Protein AF-A0AA92NTG9-F1 (afdb_monomer_lite)

pLDDT: mean 82.68, std 17.75, range [38.97, 96.88]

Foldseek 3Di:
DPDKDFDDQVVDPPGDDDPDTDMDDDDPDPVVVVVCQVVCVVVVHHQDDDPDNPDRDPPDDD

Structure (mmCIF, N/CA/C/O backbone):
data_AF-A0AA92NTG9-F1
#
_entry.id   AF-A0AA92NTG9-F1
#
loop_
_atom_site.group_PDB
_atom_site.id
_atom_site.type_symbol
_atom_site.label_atom_id
_atom_site.label_alt_id
_atom_site.label_comp_id
_atom_site.label_asym_id
_atom_site.label_entity_id
_atom_site.label_seq_id
_atom_site.pdbx_PDB_ins_code
_atom_site.Cartn_x
_atom_site.Cartn_y
_atom_site.Cartn_z
_atom_site.occupancy
_atom_site.B_iso_or_equiv
_atom_site.auth_seq_id
_atom_site.auth_comp_id
_atom_site.auth_asym_id
_atom_site.auth_atom_id
_atom_site.pdbx_PDB_model_num
ATOM 1 N N . MET A 1 1 ? -3.697 -1.202 -12.973 1.00 79.69 1 MET A N 1
ATOM 2 C CA . MET A 1 1 ? -4.229 -1.541 -11.640 1.00 79.69 1 MET A CA 1
ATOM 3 C C . MET A 1 1 ? -5.262 -2.644 -11.785 1.00 79.69 1 MET A C 1
ATOM 5 O O . MET A 1 1 ? -5.948 -2.655 -12.801 1.00 79.69 1 MET A O 1
ATOM 9 N N . VAL A 1 2 ? -5.303 -3.593 -10.853 1.00 93.50 2 VAL A N 1
ATOM 10 C CA . VAL A 1 2 ? -6.286 -4.688 -10.835 1.00 93.50 2 VAL A CA 1
ATOM 11 C C . VAL A 1 2 ? -7.341 -4.389 -9.781 1.00 93.50 2 VAL A C 1
ATOM 13 O O . VAL A 1 2 ? -8.513 -4.310 -10.120 1.00 93.50 2 VAL A O 1
ATOM 16 N N . GLU A 1 3 ? -6.910 -4.129 -8.546 1.00 96.69 3 GLU A N 1
ATOM 17 C CA . GLU A 1 3 ? -7.779 -3.867 -7.394 1.00 96.69 3 GLU A CA 1
ATOM 18 C C . GLU A 1 3 ? -7.092 -2.924 -6.394 1.00 96.69 3 GLU A C 1
ATOM 20 O O . GLU A 1 3 ? -5.877 -2.717 -6.454 1.00 96.69 3 GLU A O 1
ATOM 25 N N . ILE A 1 4 ? -7.875 -2.373 -5.465 1.00 94.69 4 ILE A N 1
ATOM 26 C CA . ILE A 1 4 ? -7.401 -1.653 -4.278 1.00 94.69 4 ILE A CA 1
ATOM 27 C C . ILE A 1 4 ? -8.164 -2.199 -3.079 1.00 94.69 4 ILE A C 1
ATOM 29 O O . ILE A 1 4 ? -9.393 -2.218 -3.097 1.00 94.69 4 ILE A O 1
ATOM 33 N N . HIS A 1 5 ? -7.440 -2.569 -2.027 1.00 95.62 5 HIS A N 1
ATOM 34 C CA . HIS A 1 5 ? -8.031 -3.016 -0.768 1.00 95.62 5 HIS A CA 1
ATOM 35 C C . HIS A 1 5 ? -7.710 -2.035 0.358 1.00 95.62 5 HIS A C 1
ATOM 37 O O . HIS A 1 5 ? -6.561 -1.620 0.505 1.00 95.62 5 HIS A O 1
ATOM 43 N N . HIS A 1 6 ? -8.712 -1.684 1.169 1.00 95.38 6 HIS A N 1
ATOM 44 C CA . HIS A 1 6 ? -8.493 -1.019 2.457 1.00 95.38 6 HIS A CA 1
ATOM 45 C C . HIS A 1 6 ? -8.085 -2.081 3.478 1.00 95.38 6 HIS A C 1
ATOM 47 O O . HIS A 1 6 ? -8.847 -3.004 3.768 1.00 95.38 6 HIS A O 1
ATOM 53 N N . VAL A 1 7 ? -6.862 -1.973 3.988 1.00 94.19 7 VAL A N 1
ATOM 54 C CA . VAL A 1 7 ? -6.254 -2.933 4.916 1.00 94.19 7 VAL A CA 1
ATOM 55 C C . VAL A 1 7 ? -5.868 -2.230 6.223 1.00 94.19 7 VAL A C 1
ATOM 57 O O . VAL A 1 7 ? -6.166 -1.052 6.415 1.00 94.19 7 VAL A O 1
ATOM 60 N N . GLY A 1 8 ? -5.243 -2.957 7.148 1.00 93.81 8 GLY A N 1
ATOM 61 C CA . GLY A 1 8 ? -4.851 -2.410 8.448 1.00 93.81 8 GLY A CA 1
ATOM 62 C C . GLY A 1 8 ? -6.019 -2.276 9.430 1.00 93.81 8 GLY A C 1
ATOM 63 O O . GLY A 1 8 ? -7.149 -2.682 9.167 1.00 93.81 8 GLY A O 1
ATOM 64 N N . SER A 1 9 ? -5.748 -1.727 10.612 1.00 96.31 9 SER A N 1
ATOM 65 C CA . SER A 1 9 ? -6.734 -1.672 11.701 1.00 96.31 9 SER A CA 1
ATOM 66 C C . SER A 1 9 ? -7.926 -0.761 11.397 1.00 96.31 9 SER A C 1
ATOM 68 O O . SER A 1 9 ? -9.025 -1.013 11.884 1.00 96.31 9 SER A O 1
ATOM 70 N N . THR A 1 10 ? -7.741 0.275 10.571 1.00 96.44 10 THR A N 1
ATOM 71 C CA . THR A 1 10 ? -8.825 1.200 10.202 1.00 96.44 10 THR A CA 1
ATOM 72 C C . THR A 1 10 ? -9.851 0.589 9.249 1.00 96.44 10 THR A C 1
ATOM 74 O O . THR A 1 10 ? -10.936 1.153 9.113 1.00 96.44 10 THR A O 1
ATOM 77 N N . SER A 1 11 ? -9.568 -0.562 8.625 1.00 96.69 11 SER A N 1
ATOM 78 C CA . SER A 1 11 ? -10.548 -1.278 7.795 1.00 96.69 11 SER A CA 1
ATOM 79 C C . SER A 1 11 ? -11.507 -2.157 8.604 1.00 96.69 11 SER A C 1
ATOM 81 O O . SER A 1 11 ? -12.538 -2.598 8.090 1.00 96.69 11 SER A O 1
ATOM 83 N N . VAL A 1 12 ? -11.228 -2.375 9.895 1.00 96.75 12 VAL A N 1
ATOM 84 C CA . VAL A 1 12 ? -12.073 -3.171 10.789 1.00 96.75 12 VAL A CA 1
ATOM 85 C C . VAL A 1 12 ? -13.056 -2.266 11.523 1.00 96.75 12 VAL A C 1
ATOM 87 O O . VAL A 1 12 ? -12.702 -1.487 12.409 1.00 96.75 12 VAL A O 1
ATOM 90 N N . ARG A 1 13 ? -14.340 -2.394 11.188 1.00 95.62 13 ARG A N 1
ATOM 91 C CA . ARG A 1 13 ? -15.402 -1.613 11.828 1.00 95.62 13 ARG A CA 1
ATOM 92 C C . ARG A 1 13 ? -15.443 -1.870 13.339 1.00 95.62 13 ARG A C 1
ATOM 94 O O . ARG A 1 13 ? -15.591 -3.006 13.775 1.00 95.62 13 ARG A O 1
ATOM 101 N N . GLY A 1 14 ? -15.400 -0.795 14.126 1.00 95.06 14 GLY A N 1
ATOM 102 C CA . GLY A 1 14 ? -15.483 -0.857 15.590 1.00 95.06 14 GLY A CA 1
ATOM 103 C C . GLY A 1 14 ? -14.158 -1.164 16.292 1.00 95.06 14 GLY A C 1
ATOM 104 O O . GLY A 1 14 ? -14.135 -1.211 17.519 1.00 95.06 14 GLY A O 1
ATOM 105 N N . LEU A 1 15 ? -13.062 -1.332 15.548 1.00 96.50 15 LEU A N 1
ATOM 106 C CA . LEU A 1 15 ? -11.731 -1.459 16.124 1.00 96.50 15 LEU A CA 1
ATOM 107 C C . LEU A 1 15 ? -11.149 -0.068 16.412 1.00 96.50 15 LEU A C 1
ATOM 109 O O . LEU A 1 15 ? -11.125 0.798 15.539 1.00 96.50 15 LEU A O 1
ATOM 113 N N . SER A 1 16 ? -10.667 0.146 17.638 1.00 96.88 16 SER A N 1
ATOM 114 C CA . SER A 1 16 ? -9.870 1.334 17.955 1.00 96.88 16 SER A CA 1
ATOM 115 C C . SER A 1 16 ? -8.529 1.242 17.230 1.00 96.88 16 SER A C 1
ATOM 117 O O . SER A 1 16 ? -7.823 0.242 17.356 1.00 96.88 16 SER A O 1
ATOM 119 N N . ALA A 1 17 ? -8.191 2.272 16.465 1.00 96.25 17 ALA A N 1
ATOM 120 C CA . ALA A 1 17 ? -7.025 2.300 15.597 1.00 96.25 17 ALA A CA 1
ATOM 121 C C . ALA A 1 17 ? -6.396 3.695 15.600 1.00 96.25 17 ALA A C 1
ATOM 123 O O . ALA A 1 17 ? -7.081 4.699 15.816 1.00 96.25 17 ALA A O 1
ATOM 124 N N . LYS A 1 18 ? -5.096 3.772 15.300 1.00 96.25 18 LYS A N 1
ATOM 125 C CA . LYS A 1 18 ? -4.475 5.047 14.920 1.00 96.25 18 LYS A CA 1
ATOM 126 C C . LYS A 1 18 ? -5.194 5.600 13.677 1.00 96.25 18 LYS A C 1
ATOM 128 O O . LYS A 1 18 ? -5.626 4.803 12.843 1.00 96.25 18 LYS A O 1
ATOM 133 N N . PRO A 1 19 ? -5.314 6.930 13.509 1.00 94.25 19 PRO A N 1
ATOM 134 C CA . PRO A 1 19 ? -5.988 7.535 12.358 1.00 94.25 19 PRO A CA 1
ATOM 135 C C . PRO A 1 19 ? -5.101 7.496 11.097 1.00 94.25 19 PRO A C 1
ATOM 137 O O . PRO A 1 19 ? -4.795 8.527 10.504 1.00 94.25 19 PRO A O 1
ATOM 140 N N . VAL A 1 20 ? -4.660 6.298 10.711 1.00 93.94 20 VAL A N 1
ATOM 141 C CA . VAL A 1 20 ? -3.802 6.015 9.555 1.00 93.94 20 VAL A CA 1
ATOM 142 C C . VAL A 1 20 ? -4.534 5.026 8.648 1.00 93.94 20 VAL A C 1
ATOM 144 O O . VAL A 1 20 ? -5.075 4.024 9.117 1.00 93.94 20 VAL A O 1
ATOM 147 N N . ILE A 1 21 ? -4.604 5.334 7.353 1.00 93.69 21 ILE A N 1
ATOM 148 C CA . ILE A 1 21 ? -5.296 4.507 6.360 1.00 93.69 21 ILE A CA 1
ATOM 149 C C . ILE A 1 21 ? -4.259 3.724 5.560 1.00 93.69 21 ILE A C 1
ATOM 151 O O . ILE A 1 21 ? -3.491 4.318 4.805 1.00 93.69 21 ILE A O 1
ATOM 155 N N . ASP A 1 22 ? -4.271 2.400 5.694 1.00 93.25 22 ASP A N 1
ATOM 156 C CA . ASP A 1 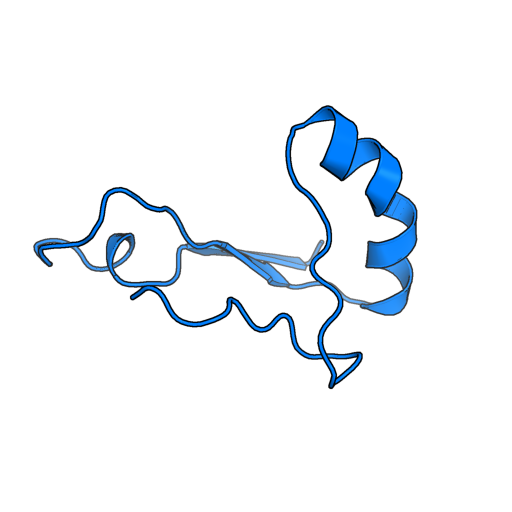22 ? -3.419 1.504 4.916 1.00 93.25 22 ASP A CA 1
ATOM 157 C C . ASP A 1 22 ? -4.173 0.998 3.679 1.00 93.25 22 ASP A C 1
ATOM 159 O O . ASP A 1 22 ? -5.291 0.482 3.769 1.00 93.25 22 ASP A O 1
ATOM 163 N N . VAL A 1 23 ? -3.564 1.115 2.501 1.00 92.62 23 VAL A N 1
ATOM 164 C CA . VAL A 1 23 ? -4.141 0.623 1.241 1.00 92.62 23 VAL A CA 1
ATOM 165 C C . VAL A 1 23 ? -3.196 -0.361 0.564 1.00 92.62 23 VAL A C 1
ATOM 167 O O . VAL A 1 23 ? -1.990 -0.137 0.507 1.00 92.62 23 VAL A O 1
ATOM 170 N N . LEU A 1 24 ? -3.751 -1.446 0.020 1.00 92.75 24 LEU A N 1
ATOM 171 C CA . LEU A 1 24 ? -3.016 -2.460 -0.735 1.00 92.75 24 LEU A CA 1
ATOM 172 C C . LEU A 1 24 ? -3.458 -2.439 -2.210 1.00 92.75 24 LEU A C 1
ATOM 174 O O . LEU A 1 24 ? -4.484 -3.039 -2.551 1.00 92.75 24 LEU A O 1
ATOM 178 N N . PRO A 1 25 ? -2.721 -1.747 -3.098 1.00 90.94 25 PRO A N 1
ATOM 179 C CA . PRO A 1 25 ? -2.980 -1.793 -4.530 1.00 90.94 25 PRO A CA 1
ATOM 180 C C . PRO A 1 25 ? -2.473 -3.112 -5.131 1.00 90.94 25 PRO A C 1
ATOM 182 O O . PRO A 1 25 ? -1.306 -3.471 -4.991 1.00 90.94 25 PRO A O 1
ATOM 185 N N . VAL A 1 26 ? -3.337 -3.814 -5.863 1.00 93.44 26 VAL A N 1
ATOM 186 C CA . VAL A 1 26 ? -2.976 -5.019 -6.621 1.00 93.44 26 VAL A CA 1
ATOM 187 C C . VAL A 1 26 ? -2.689 -4.624 -8.065 1.00 93.44 26 VAL A C 1
ATOM 189 O O . VAL A 1 26 ? -3.504 -3.984 -8.740 1.00 93.44 26 VAL A O 1
ATOM 192 N N . VAL A 1 27 ? -1.522 -5.014 -8.571 1.00 92.31 27 VAL A N 1
ATOM 193 C CA . VAL A 1 27 ? -1.062 -4.700 -9.930 1.00 92.31 27 VAL A CA 1
ATOM 194 C C . VAL A 1 27 ? -0.731 -5.972 -10.699 1.00 92.31 27 VAL A C 1
ATOM 196 O O . VAL A 1 27 ? -0.415 -7.000 -10.114 1.00 92.31 27 VAL A O 1
ATOM 199 N N . ARG A 1 28 ? -0.813 -5.903 -12.032 1.00 93.88 28 ARG A N 1
ATOM 200 C CA . ARG A 1 28 ? -0.447 -7.034 -12.903 1.00 93.88 28 ARG A CA 1
ATOM 201 C C . ARG A 1 28 ? 1.065 -7.226 -13.009 1.00 93.88 28 ARG A C 1
ATOM 203 O O . ARG A 1 28 ? 1.511 -8.325 -13.300 1.00 93.88 28 ARG A O 1
ATOM 210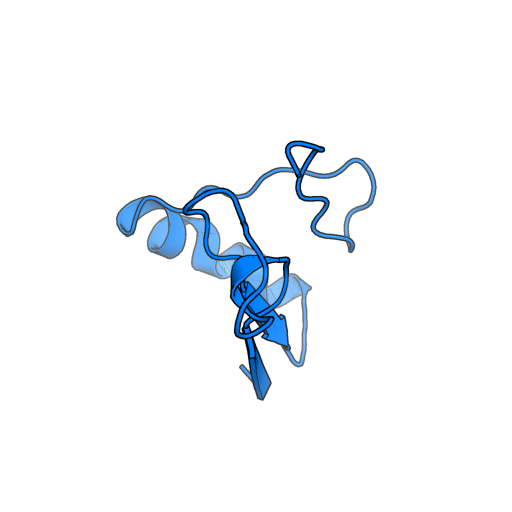 N N . ASP A 1 29 ? 1.817 -6.146 -12.827 1.00 91.06 29 ASP A N 1
ATOM 211 C CA . ASP A 1 29 ? 3.266 -6.103 -12.969 1.00 91.06 29 ASP A CA 1
ATOM 212 C C . ASP A 1 29 ? 3.818 -5.063 -11.990 1.00 91.06 29 ASP A C 1
ATOM 214 O O . ASP A 1 29 ? 3.457 -3.884 -12.066 1.00 91.06 29 ASP A O 1
ATOM 218 N N . ILE A 1 30 ? 4.646 -5.521 -11.051 1.00 86.81 30 ILE A N 1
ATOM 219 C CA . ILE A 1 30 ? 5.231 -4.686 -10.000 1.00 86.81 30 ILE A CA 1
ATOM 220 C C . ILE A 1 30 ? 6.343 -3.781 -10.536 1.00 86.81 30 ILE A C 1
ATOM 222 O O . ILE A 1 30 ? 6.475 -2.656 -10.068 1.00 86.81 30 ILE A O 1
ATOM 226 N N . ALA A 1 31 ? 7.071 -4.199 -11.578 1.00 88.12 31 ALA A N 1
ATOM 227 C CA . ALA A 1 31 ? 8.172 -3.414 -12.140 1.00 88.12 31 ALA A CA 1
ATOM 228 C C . ALA A 1 31 ? 7.681 -2.113 -12.793 1.00 88.12 31 ALA A C 1
ATOM 230 O O . ALA A 1 31 ? 8.408 -1.130 -12.895 1.00 88.12 31 ALA A O 1
ATOM 231 N N . ARG A 1 32 ? 6.411 -2.083 -13.215 1.00 89.12 32 ARG A N 1
ATOM 232 C CA . ARG A 1 32 ? 5.769 -0.878 -13.749 1.00 89.12 32 ARG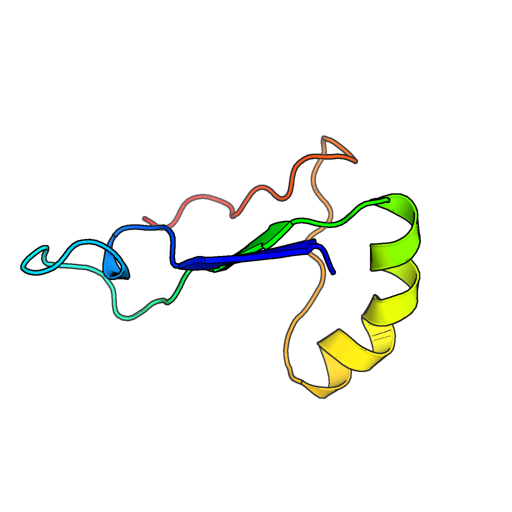 A CA 1
ATOM 233 C C . ARG A 1 32 ? 5.396 0.137 -12.677 1.00 89.12 32 ARG A C 1
ATOM 235 O O . ARG A 1 32 ? 5.074 1.261 -13.032 1.00 89.12 32 ARG A O 1
ATOM 242 N N . VAL A 1 33 ? 5.378 -0.232 -11.399 1.00 88.00 33 VAL A N 1
ATOM 243 C CA . VAL A 1 33 ? 4.996 0.703 -10.331 1.00 88.00 33 VAL A CA 1
ATOM 244 C C . VAL A 1 33 ? 6.056 1.790 -10.167 1.00 88.00 33 VAL A C 1
ATOM 246 O O . VAL A 1 33 ? 5.705 2.957 -10.012 1.00 88.00 33 VAL A O 1
ATOM 249 N N . ASP A 1 34 ? 7.330 1.441 -10.343 1.00 87.12 34 ASP A N 1
ATOM 250 C CA . ASP A 1 34 ? 8.451 2.377 -10.216 1.00 87.12 34 ASP A CA 1
ATOM 251 C C . ASP A 1 34 ? 8.368 3.558 -11.194 1.00 87.12 34 ASP A C 1
ATOM 253 O O . ASP A 1 34 ? 8.847 4.654 -10.892 1.00 87.12 34 ASP A O 1
ATOM 257 N N . THR A 1 35 ? 7.707 3.387 -12.348 1.00 91.62 35 THR A N 1
ATOM 258 C CA . THR A 1 35 ? 7.542 4.472 -13.331 1.00 91.62 35 THR A CA 1
ATOM 259 C C . THR A 1 35 ? 6.621 5.588 -12.841 1.00 91.62 35 THR A C 1
ATOM 261 O O . THR A 1 35 ? 6.634 6.674 -13.410 1.00 91.62 35 THR A O 1
ATOM 264 N N . TYR A 1 36 ? 5.831 5.340 -11.793 1.00 90.19 36 TYR A N 1
ATOM 265 C CA . TYR A 1 36 ? 4.897 6.308 -11.216 1.00 90.19 36 TYR A CA 1
ATOM 266 C C . TYR A 1 36 ? 5.474 7.053 -10.007 1.00 90.19 36 TYR A C 1
ATOM 268 O O . TYR A 1 36 ? 4.788 7.891 -9.428 1.00 90.19 36 TYR A O 1
ATOM 276 N N . ASN A 1 37 ? 6.730 6.802 -9.618 1.00 89.00 37 ASN A N 1
ATOM 277 C CA . ASN A 1 37 ? 7.324 7.408 -8.422 1.00 89.00 37 ASN A CA 1
ATOM 278 C C . ASN A 1 37 ? 7.276 8.946 -8.433 1.00 89.00 37 ASN A C 1
ATOM 280 O O . ASN A 1 37 ? 6.966 9.554 -7.411 1.00 89.00 37 ASN A O 1
ATOM 284 N N . SER A 1 38 ? 7.525 9.591 -9.578 1.00 91.94 38 SER A N 1
ATOM 285 C CA . SER A 1 38 ? 7.445 11.056 -9.690 1.00 91.94 38 SER A CA 1
ATOM 286 C C . SER A 1 38 ? 6.025 11.591 -9.492 1.00 91.94 38 SER A C 1
ATOM 288 O O . SER A 1 38 ? 5.845 12.617 -8.841 1.00 91.94 38 SER A O 1
ATOM 290 N N . GLU A 1 39 ? 5.019 10.891 -10.018 1.00 93.44 39 GLU A N 1
ATOM 291 C CA . GLU A 1 39 ? 3.611 11.257 -9.837 1.00 93.44 39 GLU A CA 1
ATOM 292 C C . GLU A 1 39 ? 3.182 11.049 -8.382 1.00 93.44 39 GLU A C 1
ATOM 294 O O . GLU A 1 39 ? 2.585 11.936 -7.781 1.00 93.44 39 GLU A O 1
ATOM 299 N N . MET A 1 40 ? 3.562 9.921 -7.778 1.00 90.31 40 MET A N 1
ATOM 300 C CA . MET A 1 40 ? 3.284 9.618 -6.371 1.00 90.31 40 MET A CA 1
ATOM 301 C C . MET A 1 40 ? 3.863 10.687 -5.437 1.00 90.31 40 MET A C 1
ATOM 303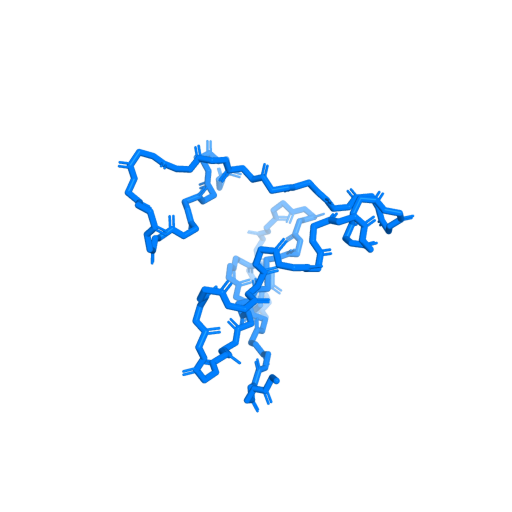 O O . MET A 1 40 ? 3.164 11.160 -4.539 1.00 90.31 40 MET A O 1
ATOM 307 N N . LEU A 1 41 ? 5.094 11.137 -5.697 1.00 90.00 41 LEU A N 1
ATOM 308 C CA . LEU A 1 41 ? 5.729 12.214 -4.935 1.00 90.00 41 LEU A CA 1
ATOM 309 C C . LEU A 1 41 ? 4.967 13.536 -5.052 1.00 90.00 41 LEU A C 1
ATOM 311 O O . LEU A 1 41 ? 4.840 14.248 -4.057 1.00 90.00 41 LEU A O 1
ATOM 315 N N . ALA A 1 42 ? 4.413 13.850 -6.227 1.00 95.19 42 ALA A N 1
ATOM 316 C CA . ALA A 1 42 ? 3.589 15.044 -6.416 1.00 95.19 42 ALA A CA 1
ATOM 317 C C . ALA A 1 42 ? 2.297 15.015 -5.574 1.00 95.19 42 ALA A C 1
ATOM 319 O O . ALA A 1 42 ? 1.784 16.070 -5.204 1.00 95.19 42 ALA A O 1
ATOM 320 N N . TYR A 1 43 ? 1.810 13.822 -5.221 1.00 91.69 43 TYR A N 1
ATOM 321 C CA . TYR A 1 43 ? 0.679 13.619 -4.310 1.00 91.69 43 TYR A CA 1
ATOM 322 C C . TYR A 1 43 ? 1.090 13.432 -2.838 1.00 91.69 43 TYR A C 1
ATOM 324 O O . TYR A 1 43 ? 0.236 13.172 -1.993 1.00 91.69 43 TYR A O 1
ATOM 332 N N . GLY A 1 44 ? 2.376 13.587 -2.505 1.00 89.44 44 GLY A N 1
ATOM 333 C CA . GLY A 1 44 ? 2.889 13.447 -1.138 1.00 89.44 44 GLY A CA 1
ATOM 334 C C . GLY A 1 44 ? 3.157 12.003 -0.704 1.00 89.44 44 GLY A C 1
ATOM 335 O O . GLY A 1 44 ? 3.431 11.760 0.470 1.00 89.44 44 GLY A O 1
ATOM 336 N N . CYS A 1 45 ? 3.110 11.043 -1.630 1.00 85.38 45 CYS A N 1
ATOM 337 C CA . CYS A 1 45 ? 3.470 9.652 -1.383 1.00 85.38 45 CYS A CA 1
ATOM 338 C C . CYS A 1 45 ? 4.919 9.401 -1.811 1.00 85.38 45 CYS A C 1
ATOM 340 O O . CYS A 1 45 ? 5.294 9.667 -2.950 1.00 85.38 45 CYS A O 1
ATOM 342 N N . PHE A 1 46 ? 5.740 8.843 -0.925 1.00 81.94 46 PHE A N 1
ATOM 343 C CA . PHE A 1 46 ? 7.122 8.490 -1.242 1.00 81.94 46 PHE A CA 1
ATOM 344 C C . PHE A 1 46 ? 7.310 6.974 -1.238 1.00 81.94 46 PHE A C 1
ATOM 346 O O . PHE A 1 46 ? 6.727 6.261 -0.421 1.00 81.94 46 PHE A O 1
ATOM 353 N N . PHE A 1 47 ? 8.130 6.481 -2.164 1.00 81.31 47 PHE A N 1
ATOM 354 C CA . PHE A 1 47 ? 8.521 5.079 -2.179 1.00 81.31 47 PHE A CA 1
ATOM 355 C C . PHE A 1 47 ? 9.507 4.808 -1.041 1.00 81.31 47 PHE A C 1
ATOM 357 O O . PHE A 1 47 ? 10.529 5.490 -0.927 1.00 81.31 47 PHE A O 1
ATOM 364 N N . ILE A 1 48 ? 9.205 3.808 -0.213 1.00 78.75 48 ILE A N 1
ATOM 365 C CA . ILE A 1 48 ? 10.106 3.326 0.835 1.00 78.75 48 ILE A CA 1
ATOM 366 C C . ILE A 1 48 ? 10.852 2.109 0.283 1.00 78.75 48 ILE A C 1
ATOM 368 O O . ILE A 1 48 ? 10.238 1.054 0.099 1.00 78.75 48 ILE A O 1
ATOM 372 N N . PRO A 1 49 ? 12.162 2.223 0.002 1.00 67.44 49 PRO A N 1
ATOM 373 C CA . PRO A 1 49 ? 12.943 1.092 -0.466 1.00 67.44 49 PRO A CA 1
ATOM 374 C C . PRO A 1 49 ? 13.065 0.044 0.644 1.00 67.44 49 PRO A C 1
ATOM 376 O O . PRO A 1 49 ? 13.677 0.270 1.685 1.00 67.44 49 PRO A O 1
ATOM 379 N N . SER A 1 50 ? 12.487 -1.125 0.397 1.00 64.56 50 SER A N 1
ATOM 380 C CA . SER A 1 50 ? 12.593 -2.304 1.255 1.00 64.56 50 SER A CA 1
ATOM 381 C C . SER A 1 50 ? 13.840 -3.121 0.896 1.00 64.56 50 SER A C 1
ATOM 383 O O . SER A 1 50 ? 14.229 -3.216 -0.268 1.00 64.56 50 SER A O 1
ATOM 385 N N . LYS A 1 51 ? 14.441 -3.790 1.892 1.00 52.84 51 LYS A N 1
ATOM 386 C CA . LYS A 1 51 ? 15.526 -4.778 1.697 1.00 52.84 51 LYS A CA 1
ATOM 387 C C . LYS A 1 51 ? 15.086 -5.979 0.835 1.00 52.84 51 LYS A C 1
ATOM 389 O O . LYS A 1 51 ? 15.929 -6.734 0.358 1.00 52.84 51 LYS A O 1
ATOM 394 N N . TYR A 1 52 ? 13.779 -6.144 0.624 1.00 53.75 52 TYR A N 1
ATOM 395 C CA . TYR A 1 52 ? 13.178 -7.146 -0.247 1.00 53.75 52 TYR A CA 1
ATOM 396 C C . TYR A 1 52 ? 12.446 -6.440 -1.400 1.00 53.75 52 TYR A C 1
ATOM 398 O O . TYR A 1 52 ? 11.385 -5.856 -1.173 1.00 53.75 52 TYR A O 1
ATOM 406 N N . PRO A 1 53 ? 12.958 -6.513 -2.642 1.00 54.81 53 PRO A N 1
ATOM 4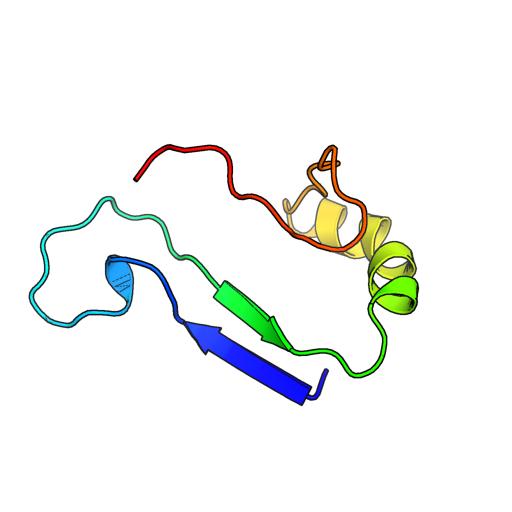07 C CA . PRO A 1 53 ? 12.525 -5.662 -3.759 1.00 54.81 53 PRO A CA 1
ATOM 408 C C . PRO A 1 53 ? 11.070 -5.870 -4.214 1.00 54.81 53 PRO A C 1
ATOM 410 O O . PRO A 1 53 ? 10.578 -5.104 -5.028 1.00 54.81 53 PRO A O 1
ATOM 413 N N . ASN A 1 54 ? 10.370 -6.878 -3.682 1.00 49.72 54 ASN A N 1
ATOM 414 C CA . ASN A 1 54 ? 9.001 -7.230 -4.072 1.00 49.72 54 ASN A CA 1
ATOM 415 C C . ASN A 1 54 ? 8.003 -7.201 -2.900 1.00 49.72 54 ASN A C 1
ATOM 417 O O . ASN A 1 54 ? 6.896 -7.719 -3.029 1.00 49.72 54 ASN A O 1
ATOM 421 N N . ILE A 1 55 ? 8.388 -6.650 -1.743 1.00 49.22 55 ILE A N 1
ATOM 422 C CA . ILE A 1 55 ? 7.505 -6.505 -0.579 1.00 49.22 55 ILE A CA 1
ATOM 423 C C . ILE A 1 55 ? 7.568 -5.051 -0.119 1.00 49.22 55 ILE A C 1
ATOM 425 O O . ILE A 1 55 ? 8.603 -4.600 0.376 1.00 49.22 55 ILE A O 1
ATOM 429 N N . LEU A 1 56 ? 6.447 -4.340 -0.258 1.00 47.56 56 LEU A N 1
ATOM 430 C CA . LEU A 1 56 ? 6.214 -3.069 0.421 1.00 47.56 56 LEU A CA 1
ATOM 431 C C . LEU A 1 56 ? 6.088 -3.368 1.918 1.00 47.56 56 LEU A C 1
ATOM 433 O O . LEU A 1 56 ? 5.049 -3.828 2.386 1.00 47.56 56 LEU A O 1
ATOM 437 N N . HIS A 1 57 ? 7.184 -3.194 2.650 1.00 48.31 57 HIS A N 1
ATOM 438 C CA . HIS A 1 57 ? 7.175 -3.271 4.103 1.00 48.31 57 HIS A CA 1
ATOM 439 C C . HIS A 1 57 ? 6.804 -1.885 4.632 1.00 48.31 57 HIS A C 1
ATOM 441 O O . HIS A 1 57 ? 7.525 -0.918 4.397 1.00 48.31 57 HIS A O 1
ATOM 447 N N . VAL A 1 58 ? 5.664 -1.777 5.310 1.00 52.03 58 VAL A N 1
ATOM 448 C CA . VAL A 1 58 ? 5.327 -0.590 6.101 1.00 52.03 58 VAL A CA 1
ATOM 449 C C . VAL A 1 58 ? 6.027 -0.801 7.440 1.00 52.03 58 VAL A C 1
ATOM 451 O O . VAL A 1 58 ? 5.581 -1.628 8.235 1.00 52.03 58 VAL A O 1
ATOM 454 N N . ASP A 1 59 ? 7.194 -0.179 7.635 1.00 38.97 59 ASP A N 1
ATOM 455 C CA . ASP A 1 59 ? 7.962 -0.346 8.872 1.00 38.97 59 ASP A CA 1
ATOM 456 C C . ASP A 1 59 ? 7.093 -0.006 10.084 1.00 38.97 59 ASP A C 1
ATOM 458 O O . ASP A 1 59 ? 6.378 0.997 10.120 1.00 38.97 59 ASP A O 1
ATOM 462 N N . GLY A 1 60 ? 7.137 -0.924 11.051 1.00 50.41 60 GLY A N 1
ATOM 463 C CA . GLY A 1 60 ? 6.221 -1.031 12.172 1.00 50.41 60 GLY A CA 1
ATOM 464 C C . GLY A 1 60 ? 5.957 0.278 12.906 1.00 50.41 60 GLY A C 1
ATOM 465 O O . GLY A 1 60 ? 6.759 0.715 13.720 1.00 50.41 60 GLY A O 1
ATOM 466 N N . TYR A 1 61 ? 4.752 0.802 12.707 1.00 40.06 61 TYR A N 1
ATOM 467 C CA . TYR A 1 61 ? 4.006 1.566 13.702 1.00 40.06 61 TYR A CA 1
ATOM 468 C C . TYR A 1 61 ? 2.508 1.252 13.582 1.00 40.06 61 TYR A C 1
ATOM 470 O O . TYR A 1 61 ? 1.683 2.162 13.479 1.00 40.06 61 TYR A O 1
ATOM 478 N N . PHE A 1 62 ? 2.142 -0.031 13.683 1.00 48.81 62 PHE A N 1
ATOM 479 C CA . PHE A 1 62 ? 0.819 -0.379 14.221 1.00 48.81 62 PHE A CA 1
ATOM 480 C C . PHE A 1 62 ? 0.674 0.147 15.652 1.00 48.81 62 PHE A C 1
ATOM 482 O O . PHE A 1 62 ? 1.697 0.261 16.370 1.00 48.81 62 PHE A O 1
#

Sequence (62 aa):
MVEIHHVGSTS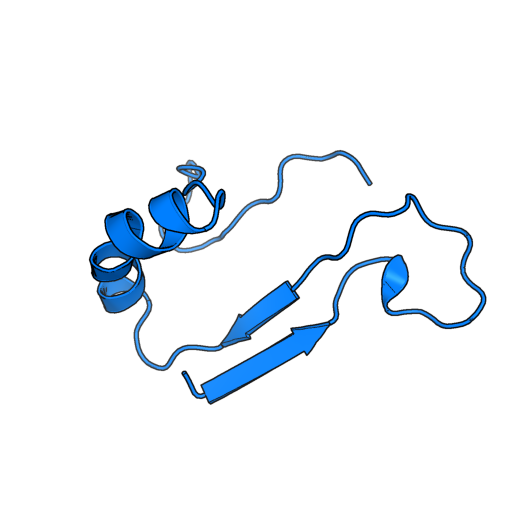VRGLSAKPVIDVLPVVRDIARVDTYNSEMLAYGCFFIPSKYPNILHVDGYF

Radius of gyration: 13.19 Å; chains: 1; bounding box: 31×22×32 Å

Secondary structure (DSSP, 8-state):
--EEEEESGGGSTT----S--EEEEE-S-STTTGGGHHHHHHTT------SSTT-----S--